Protein AF-A0A7L1HA83-F1 (afdb_monomer_lite)

pLDDT: mean 98.06, std 1.72, range [88.12, 98.88]

Organism: NCBI:txid227226

Structure (mmCIF, N/CA/C/O backbone):
data_AF-A0A7L1HA83-F1
#
_entry.id   AF-A0A7L1HA83-F1
#
loop_
_atom_site.group_PDB
_atom_site.id
_atom_site.type_symbol
_atom_site.label_atom_id
_atom_site.label_alt_id
_atom_site.label_comp_id
_atom_site.label_asym_id
_atom_site.label_entity_id
_atom_site.label_seq_id
_atom_site.pdbx_PDB_ins_code
_atom_site.Cartn_x
_atom_site.Cartn_y
_atom_site.Cartn_z
_atom_site.occupancy
_atom_site.B_iso_or_equiv
_atom_site.auth_seq_id
_atom_site.auth_comp_id
_atom_site.auth_asym_id
_atom_site.auth_atom_id
_atom_site.pdbx_PDB_model_num
ATOM 1 N N . LEU A 1 1 ? -23.829 -0.146 29.098 1.00 88.12 1 LEU A N 1
ATOM 2 C CA . LEU A 1 1 ? -23.382 0.650 27.927 1.00 88.12 1 LEU A CA 1
ATOM 3 C C . LEU A 1 1 ? -21.857 0.708 27.813 1.00 88.12 1 LEU A C 1
ATOM 5 O O . LEU A 1 1 ? -21.358 0.347 26.760 1.00 88.12 1 LEU A O 1
ATOM 9 N N . GLN A 1 2 ? -21.117 1.059 28.874 1.00 94.19 2 GLN A N 1
ATOM 10 C CA . GLN A 1 2 ? -19.644 1.171 28.854 1.00 94.19 2 GLN A CA 1
ATOM 11 C C . GLN A 1 2 ? -18.906 -0.075 28.320 1.00 94.19 2 GLN A C 1
ATOM 13 O O . GLN A 1 2 ? -18.069 0.055 27.437 1.00 94.19 2 GLN A O 1
ATOM 18 N N . VAL A 1 3 ? -19.294 -1.278 28.757 1.00 95.50 3 VAL A N 1
ATOM 19 C CA . VAL A 1 3 ? -18.702 -2.547 28.282 1.00 95.50 3 VAL A CA 1
ATOM 20 C C . VAL A 1 3 ? -18.886 -2.759 26.773 1.00 95.50 3 VAL A C 1
ATOM 22 O O . VAL A 1 3 ? -17.979 -3.219 26.091 1.00 95.50 3 VAL A O 1
ATOM 25 N N . VAL A 1 4 ? -20.049 -2.398 26.222 1.00 97.50 4 VAL A N 1
ATOM 26 C CA . VAL A 1 4 ? -20.321 -2.549 24.781 1.00 97.50 4 VAL A CA 1
ATOM 27 C C . VAL A 1 4 ? -19.445 -1.597 23.968 1.00 97.50 4 VAL A C 1
ATOM 29 O O . VAL A 1 4 ? -18.898 -1.997 22.945 1.00 97.50 4 VAL A O 1
ATOM 32 N N . VAL A 1 5 ? -19.274 -0.360 24.444 1.00 98.06 5 VAL A N 1
ATOM 33 C CA . VAL A 1 5 ? -18.395 0.625 23.800 1.00 98.06 5 VAL A CA 1
ATOM 34 C C . VAL A 1 5 ? -16.955 0.120 23.781 1.00 98.06 5 VAL A C 1
ATOM 36 O O . VAL A 1 5 ? -16.325 0.158 22.733 1.00 98.06 5 VAL A O 1
ATOM 39 N N . GLU A 1 6 ? -16.464 -0.414 24.899 1.00 97.94 6 GLU A N 1
AT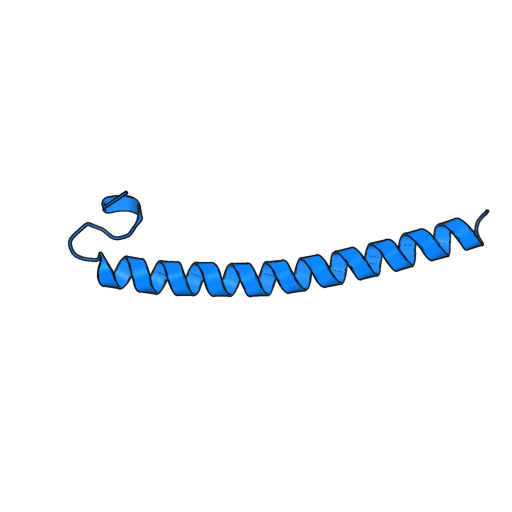OM 40 C CA . GLU A 1 6 ? -15.106 -0.956 25.008 1.00 97.94 6 GLU A CA 1
ATOM 41 C C . GLU A 1 6 ? -14.859 -2.154 24.076 1.00 97.94 6 GLU A C 1
ATOM 43 O O . GLU A 1 6 ? -13.817 -2.237 23.425 1.00 97.94 6 GLU A O 1
ATOM 48 N N . ILE A 1 7 ? -15.832 -3.062 23.951 1.00 98.19 7 ILE A N 1
ATOM 49 C CA . ILE A 1 7 ? -15.728 -4.199 23.025 1.00 98.19 7 ILE A CA 1
ATOM 50 C C . ILE A 1 7 ? -15.632 -3.702 21.580 1.00 98.19 7 ILE A C 1
ATOM 52 O O . ILE A 1 7 ? -14.744 -4.127 20.839 1.00 98.19 7 ILE A O 1
ATOM 56 N N . VAL A 1 8 ? -16.524 -2.791 21.181 1.00 98.25 8 VAL A N 1
ATOM 57 C CA . VAL A 1 8 ? -16.574 -2.283 19.804 1.00 98.25 8 VAL A CA 1
ATOM 58 C C . VAL A 1 8 ? -15.311 -1.495 19.464 1.00 98.25 8 VAL A C 1
ATOM 60 O O . VAL A 1 8 ? -14.748 -1.691 18.386 1.00 98.25 8 VAL A O 1
ATOM 63 N N . THR A 1 9 ? -14.821 -0.637 20.361 1.00 98.44 9 THR A N 1
ATOM 64 C CA . THR A 1 9 ? -13.597 0.139 20.113 1.00 98.44 9 THR A CA 1
ATOM 65 C C . THR A 1 9 ? -12.372 -0.763 20.004 1.00 98.44 9 THR A C 1
ATOM 67 O O . THR A 1 9 ? -11.581 -0.582 19.080 1.00 98.44 9 THR A O 1
ATOM 70 N N . ASN A 1 10 ? -12.240 -1.780 20.862 1.00 98.50 10 ASN A N 1
ATOM 71 C CA . ASN A 1 10 ? -11.124 -2.726 20.810 1.00 98.50 10 ASN A CA 1
ATOM 72 C C . ASN A 1 10 ? -11.148 -3.568 19.519 1.00 98.50 10 ASN A C 1
ATOM 74 O O . ASN A 1 10 ? -10.145 -3.676 18.812 1.00 98.50 10 ASN A O 1
ATOM 78 N N . GLN A 1 11 ? -12.316 -4.096 19.142 1.00 98.62 11 GLN A N 1
ATOM 79 C CA . GLN A 1 11 ? -12.473 -4.830 17.881 1.00 98.62 11 GLN A CA 1
ATOM 80 C C . GLN A 1 11 ? -12.170 -3.953 16.660 1.00 98.62 11 GLN A C 1
ATOM 82 O O . GLN A 1 11 ? -11.496 -4.404 15.732 1.00 98.62 11 GLN A O 1
ATOM 87 N N . THR A 1 12 ? -12.610 -2.692 16.680 1.00 98.62 12 THR A N 1
ATOM 88 C CA . THR A 1 12 ? -12.338 -1.727 15.607 1.00 98.62 12 THR A CA 1
ATOM 89 C C . THR A 1 12 ? -10.846 -1.413 15.515 1.00 98.62 12 THR A C 1
ATOM 91 O O . THR A 1 12 ? -10.286 -1.443 14.421 1.00 98.62 12 THR A O 1
ATOM 94 N N . ALA A 1 13 ? -10.176 -1.182 16.648 1.00 98.75 13 ALA A N 1
A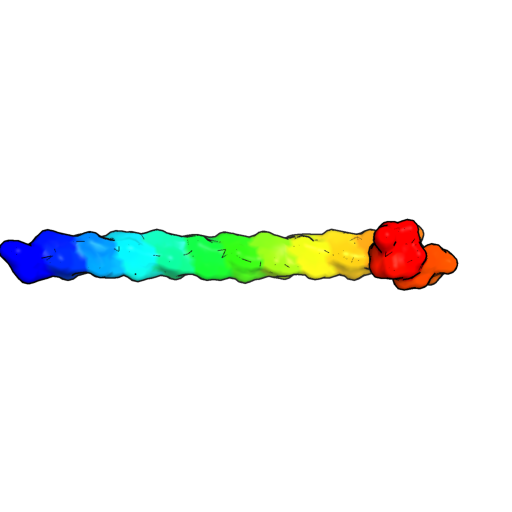TOM 95 C CA . ALA A 1 13 ? -8.735 -0.941 16.693 1.00 98.75 13 ALA A CA 1
ATOM 96 C C . ALA A 1 13 ? -7.949 -2.120 16.101 1.00 98.75 13 ALA A C 1
ATOM 98 O O . ALA A 1 13 ? -7.089 -1.922 15.243 1.00 98.75 13 ALA A O 1
ATOM 99 N N . ARG A 1 14 ? -8.310 -3.355 16.473 1.00 98.81 14 ARG A N 1
ATOM 100 C CA . ARG A 1 14 ? -7.690 -4.567 15.925 1.00 98.81 14 ARG A CA 1
ATOM 101 C C . ARG A 1 14 ? -7.919 -4.715 14.419 1.00 98.81 14 ARG A C 1
ATOM 103 O O . ARG A 1 14 ? -7.008 -5.108 13.695 1.00 98.81 14 ARG A O 1
ATOM 110 N N . ALA A 1 15 ? -9.117 -4.401 13.927 1.00 98.81 15 ALA A N 1
ATOM 111 C CA . ALA A 1 15 ? -9.402 -4.437 12.493 1.00 98.81 15 ALA A CA 1
ATOM 112 C C . ALA A 1 15 ? -8.562 -3.405 11.721 1.00 98.81 15 ALA A C 1
ATOM 114 O O . ALA A 1 15 ? -7.977 -3.738 10.689 1.00 98.81 15 ALA A O 1
ATOM 115 N N . LEU A 1 16 ? -8.448 -2.179 12.241 1.00 98.88 16 LEU A N 1
ATOM 116 C CA . LEU A 1 16 ? -7.620 -1.130 11.642 1.00 98.88 16 LEU A CA 1
ATOM 117 C C . LEU A 1 16 ? -6.133 -1.503 11.624 1.00 98.88 16 LEU A C 1
ATOM 119 O O . LEU A 1 16 ? -5.464 -1.257 10.623 1.00 98.88 16 LEU A O 1
ATOM 123 N N . GLU A 1 17 ? -5.624 -2.144 12.676 1.00 98.88 17 GLU A N 1
ATOM 124 C CA . GLU A 1 17 ? -4.245 -2.642 12.720 1.00 98.88 17 GLU 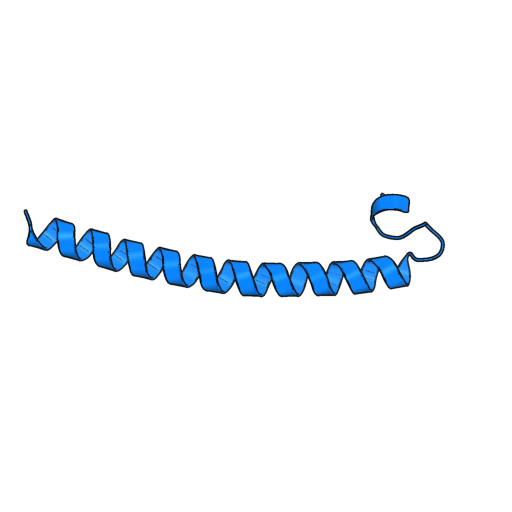A CA 1
ATOM 125 C C . GLU A 1 17 ? -3.978 -3.678 11.614 1.00 98.88 17 GLU A C 1
ATOM 127 O O . GLU A 1 17 ? -2.982 -3.587 10.889 1.00 98.88 17 GLU A O 1
ATOM 132 N N . LEU A 1 18 ? -4.896 -4.633 11.428 1.00 98.88 18 LEU A N 1
ATOM 133 C CA . LEU A 1 18 ? -4.786 -5.638 10.367 1.00 98.88 18 LEU A CA 1
ATOM 134 C C . LEU A 1 18 ? -4.826 -5.001 8.972 1.00 98.88 18 LEU A C 1
ATOM 136 O O . LEU A 1 18 ? -4.014 -5.360 8.115 1.00 98.88 18 LEU A O 1
ATOM 140 N N . ILE A 1 19 ? -5.714 -4.026 8.756 1.00 98.88 19 ILE A N 1
ATOM 141 C CA . ILE A 1 19 ? -5.794 -3.274 7.496 1.00 98.88 19 ILE A CA 1
ATOM 142 C C . ILE A 1 19 ? -4.495 -2.507 7.245 1.00 98.88 19 ILE A C 1
ATOM 144 O O . ILE A 1 19 ? -3.960 -2.564 6.139 1.00 98.88 19 ILE A O 1
ATOM 148 N N . ALA A 1 20 ? -3.950 -1.827 8.254 1.00 98.81 20 ALA A N 1
ATOM 149 C CA . ALA A 1 20 ? -2.707 -1.072 8.122 1.00 98.81 20 ALA A CA 1
ATOM 150 C C . ALA A 1 20 ? -1.528 -1.983 7.747 1.00 98.81 20 ALA A C 1
ATOM 152 O O . ALA A 1 20 ? -0.737 -1.652 6.858 1.00 98.81 20 ALA A O 1
ATOM 153 N N . LYS A 1 21 ? -1.441 -3.166 8.369 1.00 98.81 21 LYS A N 1
ATOM 154 C CA . LYS A 1 21 ? -0.424 -4.169 8.039 1.00 98.81 21 LYS A CA 1
ATOM 155 C C . LYS A 1 21 ? -0.567 -4.656 6.598 1.00 98.81 21 LYS A C 1
ATOM 157 O O . LYS A 1 21 ? 0.422 -4.662 5.863 1.00 98.81 21 LYS A O 1
ATOM 162 N N . GLN A 1 22 ? -1.784 -5.010 6.184 1.00 98.81 22 GLN A N 1
ATOM 163 C CA . GLN A 1 22 ? -2.055 -5.459 4.819 1.00 98.81 22 GLN A CA 1
ATOM 164 C C . GLN A 1 22 ? -1.729 -4.367 3.796 1.00 98.81 22 GLN A C 1
ATOM 166 O O . GLN A 1 22 ? -1.067 -4.636 2.797 1.00 98.81 22 GLN A O 1
ATOM 171 N N . LEU A 1 23 ? -2.135 -3.123 4.060 1.00 98.88 23 LEU A N 1
ATOM 172 C CA . LEU A 1 23 ? -1.881 -1.992 3.175 1.00 98.88 23 LEU A CA 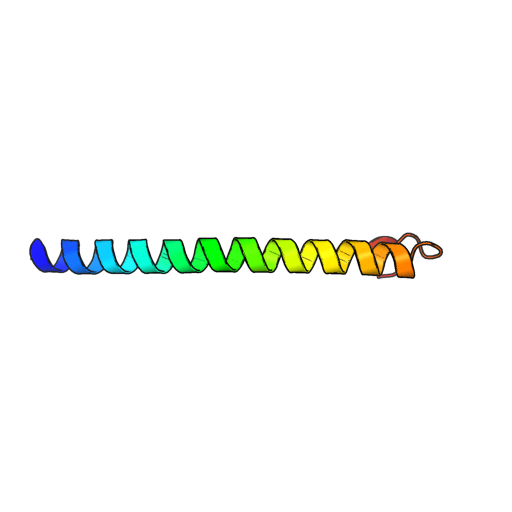1
ATOM 173 C C . LEU A 1 23 ? -0.380 -1.737 3.007 1.00 98.88 23 LEU A C 1
ATOM 175 O O . LEU A 1 23 ? 0.073 -1.483 1.893 1.00 98.88 23 LEU A O 1
ATOM 179 N N . SER A 1 24 ? 0.400 -1.849 4.085 1.00 98.75 24 SER A N 1
ATOM 180 C CA . SER A 1 24 ? 1.859 -1.714 4.031 1.00 98.75 24 SER A CA 1
ATOM 181 C C . SER A 1 24 ? 2.502 -2.789 3.144 1.00 98.75 24 SER A C 1
ATOM 183 O O . SER A 1 24 ? 3.295 -2.473 2.255 1.00 98.75 24 SER A O 1
ATOM 185 N N . GLN A 1 25 ? 2.098 -4.052 3.313 1.00 98.69 25 GLN A N 1
ATOM 186 C CA . GLN A 1 25 ? 2.589 -5.168 2.496 1.00 98.69 25 GLN A CA 1
ATOM 187 C C . GLN A 1 25 ? 2.204 -5.008 1.021 1.00 98.69 25 GLN A C 1
ATOM 189 O O . GLN A 1 25 ? 3.046 -5.148 0.134 1.00 98.69 25 GLN A O 1
ATOM 194 N N . THR A 1 26 ? 0.948 -4.654 0.751 1.00 98.75 26 THR A N 1
ATOM 195 C CA . THR A 1 26 ? 0.458 -4.418 -0.609 1.00 98.75 26 THR A CA 1
ATOM 196 C C . THR A 1 26 ? 1.173 -3.235 -1.261 1.00 98.75 26 THR A C 1
ATOM 198 O O . THR A 1 26 ? 1.571 -3.331 -2.419 1.00 98.75 26 THR A O 1
ATOM 201 N N . ARG A 1 27 ? 1.415 -2.143 -0.525 1.00 98.75 27 ARG A N 1
ATOM 202 C CA . ARG A 1 27 ? 2.180 -0.992 -1.025 1.00 98.75 27 ARG A CA 1
ATOM 203 C C . ARG A 1 27 ? 3.600 -1.390 -1.425 1.00 98.75 27 ARG A C 1
ATOM 205 O O . ARG A 1 27 ? 4.057 -0.982 -2.490 1.00 98.75 27 ARG A O 1
ATOM 212 N N . ALA A 1 28 ? 4.280 -2.192 -0.606 1.00 98.69 28 ALA A N 1
ATOM 213 C CA . ALA A 1 28 ? 5.622 -2.677 -0.919 1.00 98.69 28 ALA A CA 1
ATOM 214 C C . ALA A 1 28 ? 5.639 -3.518 -2.207 1.00 98.69 28 ALA A C 1
ATOM 216 O O . ALA A 1 28 ? 6.466 -3.271 -3.084 1.00 98.69 28 ALA A O 1
ATOM 217 N N . ALA A 1 29 ? 4.684 -4.441 -2.364 1.00 98.69 29 ALA A N 1
ATOM 218 C CA . ALA A 1 29 ? 4.554 -5.251 -3.576 1.00 98.69 29 ALA A CA 1
ATOM 219 C C . ALA A 1 29 ? 4.265 -4.395 -4.824 1.00 98.69 29 ALA A C 1
ATOM 221 O O . ALA A 1 29 ? 4.874 -4.599 -5.872 1.00 98.69 29 ALA A O 1
ATOM 222 N N . ILE A 1 30 ? 3.388 -3.390 -4.712 1.00 98.75 30 ILE A N 1
ATOM 223 C CA . ILE A 1 30 ? 3.095 -2.461 -5.814 1.00 98.75 30 ILE A CA 1
ATOM 224 C C . ILE A 1 30 ? 4.352 -1.687 -6.226 1.00 98.75 30 ILE A C 1
ATOM 226 O O . ILE A 1 30 ? 4.612 -1.561 -7.421 1.00 98.75 30 ILE A O 1
ATOM 230 N N . TYR A 1 31 ? 5.150 -1.193 -5.275 1.00 98.56 31 TYR A N 1
ATOM 231 C CA . TYR A 1 31 ? 6.392 -0.493 -5.613 1.00 98.56 31 TYR A CA 1
ATOM 232 C C . TYR A 1 31 ? 7.432 -1.410 -6.255 1.00 98.56 31 TYR A C 1
ATOM 234 O O . TYR A 1 31 ? 8.080 -0.993 -7.211 1.00 98.56 31 TYR A O 1
ATOM 242 N N . GLN A 1 32 ? 7.564 -2.655 -5.796 1.00 98.75 32 GLN A N 1
ATOM 243 C CA . GLN A 1 32 ? 8.438 -3.631 -6.452 1.00 98.75 32 GLN A CA 1
ATOM 244 C C . GLN A 1 32 ? 8.000 -3.896 -7.896 1.00 98.75 32 GLN A C 1
ATOM 246 O O . GLN A 1 32 ? 8.827 -3.851 -8.805 1.00 98.75 32 GLN A O 1
ATOM 251 N N . ASN A 1 33 ? 6.697 -4.078 -8.124 1.00 98.44 33 ASN A N 1
ATOM 252 C CA . ASN A 1 33 ? 6.154 -4.243 -9.470 1.00 98.44 33 ASN A CA 1
ATOM 253 C C . ASN A 1 33 ? 6.401 -3.003 -10.332 1.00 98.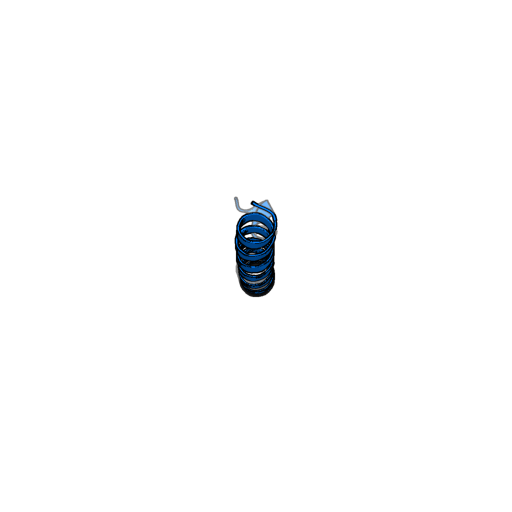44 33 ASN A C 1
ATOM 255 O O . ASN A 1 33 ? 6.773 -3.137 -11.493 1.00 98.44 33 ASN A O 1
ATOM 259 N N . ARG A 1 34 ? 6.233 -1.796 -9.775 1.00 98.50 34 ARG A N 1
ATOM 260 C CA . ARG A 1 34 ? 6.526 -0.553 -10.495 1.00 98.50 34 ARG A CA 1
ATOM 261 C C . ARG A 1 34 ? 7.986 -0.497 -10.930 1.00 98.50 34 ARG A C 1
ATOM 263 O O . ARG A 1 34 ? 8.228 -0.260 -12.102 1.00 98.50 34 ARG A O 1
ATOM 270 N N . LEU A 1 35 ? 8.931 -0.771 -10.034 1.00 98.62 35 LEU A N 1
ATOM 271 C CA . LEU A 1 35 ? 10.356 -0.766 -10.374 1.00 98.62 35 LEU A CA 1
ATOM 272 C C . LEU A 1 35 ? 10.691 -1.778 -11.476 1.00 98.62 35 LEU A C 1
ATOM 274 O O . LEU A 1 35 ? 11.430 -1.456 -12.402 1.00 98.62 35 LEU A O 1
ATOM 278 N N . ALA A 1 36 ? 10.123 -2.985 -11.403 1.00 98.69 36 ALA A N 1
ATOM 279 C CA . ALA A 1 36 ? 10.306 -3.994 -12.441 1.00 98.69 36 ALA A CA 1
ATOM 280 C C . ALA A 1 36 ? 9.740 -3.530 -13.794 1.00 98.69 36 ALA A C 1
ATOM 282 O O . ALA A 1 36 ? 10.389 -3.698 -14.823 1.00 98.69 36 ALA A O 1
ATOM 283 N N . LEU A 1 37 ? 8.557 -2.913 -13.797 1.00 98.69 37 LEU A N 1
ATOM 284 C CA . LEU A 1 37 ? 7.956 -2.367 -15.012 1.00 98.69 37 LEU A CA 1
ATOM 285 C C . LEU A 1 37 ? 8.748 -1.178 -15.566 1.00 98.69 37 LEU A C 1
ATOM 287 O O . LEU A 1 37 ? 8.949 -1.119 -16.772 1.00 98.69 37 LEU A O 1
ATOM 291 N N . ASP A 1 38 ? 9.233 -0.268 -14.720 1.00 98.75 38 ASP A N 1
ATOM 292 C CA . ASP A 1 38 ? 10.065 0.862 -15.153 1.00 98.75 38 ASP A CA 1
ATOM 293 C C . ASP A 1 38 ? 11.376 0.381 -15.789 1.00 98.75 38 ASP A C 1
ATOM 295 O O . ASP A 1 38 ? 11.824 0.962 -16.771 1.00 98.75 38 ASP A O 1
ATOM 299 N N . TYR A 1 39 ? 11.958 -0.715 -15.287 1.00 98.50 39 TYR A N 1
ATOM 300 C CA . TYR A 1 39 ? 13.117 -1.351 -15.915 1.00 98.50 39 TYR A CA 1
ATOM 301 C C . TYR A 1 39 ? 12.782 -1.937 -17.293 1.00 98.50 39 TYR A C 1
ATOM 303 O O . TYR A 1 39 ? 13.505 -1.697 -18.257 1.00 98.50 39 TYR A O 1
ATOM 311 N N . LEU A 1 40 ? 11.679 -2.685 -17.402 1.00 98.62 40 LEU A N 1
ATOM 312 C CA . LEU A 1 40 ? 11.245 -3.277 -18.673 1.00 98.62 40 LEU A CA 1
ATOM 313 C C . LEU A 1 40 ? 10.860 -2.226 -19.722 1.00 98.62 40 LEU A C 1
ATOM 315 O O . LEU A 1 40 ? 10.914 -2.524 -20.910 1.00 98.62 40 LEU A O 1
ATOM 319 N N . LEU A 1 41 ? 10.461 -1.031 -19.283 1.00 98.56 41 LEU A N 1
ATOM 320 C CA . LEU A 1 41 ? 10.010 0.077 -20.125 1.00 98.56 41 LEU A CA 1
ATOM 321 C C . LEU A 1 41 ? 11.026 1.224 -20.190 1.00 98.56 41 LEU A C 1
ATOM 323 O O . LEU A 1 41 ? 10.657 2.371 -20.440 1.00 98.56 41 LEU A O 1
ATOM 327 N N . ALA A 1 42 ? 12.297 0.952 -19.886 1.00 98.38 42 ALA A N 1
ATOM 328 C CA . ALA A 1 42 ? 13.303 1.998 -19.742 1.00 98.38 42 ALA A CA 1
ATOM 329 C C . ALA A 1 42 ? 13.485 2.827 -21.028 1.00 98.38 42 ALA A C 1
ATOM 331 O O . ALA A 1 42 ? 13.699 4.036 -20.947 1.00 98.38 42 ALA A O 1
ATOM 332 N N . GLU A 1 43 ? 13.350 2.206 -22.204 1.00 98.50 43 GLU A N 1
ATOM 333 C CA . GLU A 1 43 ? 13.454 2.896 -23.497 1.00 98.50 43 GLU A CA 1
ATOM 334 C C . GLU A 1 43 ? 12.243 3.793 -23.788 1.00 98.50 43 GLU A C 1
ATOM 336 O O . GLU A 1 43 ? 12.376 4.808 -24.470 1.00 98.50 43 GLU A O 1
ATOM 341 N N . GLU A 1 44 ? 11.077 3.479 -23.222 1.00 98.56 44 GLU A N 1
ATOM 342 C CA . GLU A 1 44 ? 9.867 4.301 -23.315 1.00 98.56 44 GLU A CA 1
ATOM 343 C C . GLU A 1 44 ? 9.732 5.326 -22.173 1.00 98.56 44 GLU A C 1
ATOM 345 O O . GLU A 1 44 ? 8.686 5.955 -22.024 1.00 98.56 44 GLU A O 1
ATOM 350 N N . GLY A 1 45 ? 10.773 5.517 -21.355 1.00 97.88 45 GLY A N 1
ATOM 351 C CA . GLY A 1 45 ? 10.749 6.453 -20.225 1.00 97.88 45 GLY A CA 1
ATOM 352 C C . GLY A 1 45 ? 10.043 5.911 -18.975 1.00 97.88 45 GLY A C 1
ATOM 353 O O . GLY A 1 45 ? 9.592 6.687 -18.130 1.00 97.88 45 GLY A O 1
ATOM 354 N N . GLY A 1 46 ? 9.942 4.588 -18.844 1.00 98.25 46 GLY A N 1
ATOM 355 C CA . GLY A 1 46 ? 9.268 3.909 -17.741 1.00 98.25 46 GLY A CA 1
ATOM 356 C C . GLY A 1 46 ? 7.745 3.907 -17.881 1.00 98.25 46 GLY A C 1
ATOM 357 O O . GLY A 1 46 ? 7.176 4.301 -18.900 1.00 98.25 46 GLY A O 1
ATOM 358 N N . VAL A 1 47 ? 7.053 3.474 -16.826 1.00 98.19 47 VAL A N 1
ATOM 359 C CA . VAL A 1 47 ? 5.588 3.350 -16.810 1.00 98.19 47 VAL A CA 1
ATOM 360 C C . VAL A 1 47 ? 4.904 4.682 -17.122 1.00 98.19 47 VAL A C 1
ATOM 362 O O . VAL A 1 47 ? 3.961 4.680 -17.900 1.00 98.19 47 VAL A O 1
ATOM 365 N N . CYS A 1 48 ? 5.378 5.801 -16.560 1.00 96.94 48 CYS A N 1
ATOM 366 C CA . CYS A 1 48 ? 4.780 7.127 -16.790 1.00 96.94 48 CYS A CA 1
ATOM 367 C C . CYS A 1 48 ? 5.165 7.764 -18.136 1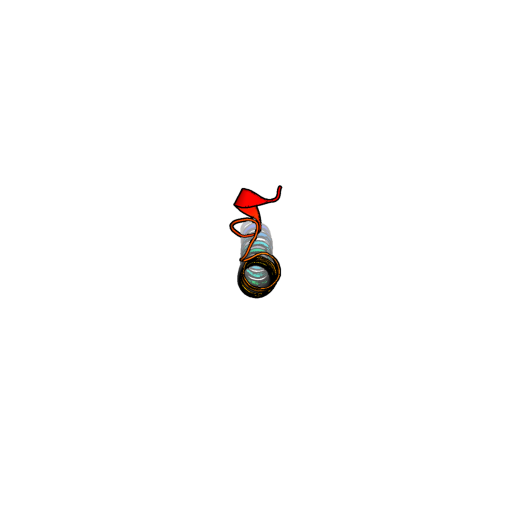.00 96.94 48 CYS A C 1
ATOM 369 O O . CYS A 1 48 ? 4.543 8.741 -18.536 1.00 96.94 48 CYS A O 1
ATOM 371 N N . GLY A 1 49 ? 6.229 7.287 -18.790 1.00 97.69 49 GLY A N 1
ATOM 372 C CA . GLY A 1 49 ? 6.584 7.729 -20.141 1.00 97.69 49 GLY A CA 1
ATOM 373 C C . GLY A 1 49 ? 5.766 7.001 -21.208 1.00 97.69 49 GLY A C 1
ATOM 374 O O . GLY A 1 49 ? 5.385 7.597 -22.214 1.00 97.69 49 GLY A O 1
ATOM 375 N N . LYS A 1 50 ? 5.451 5.723 -20.956 1.00 97.50 50 LYS A N 1
ATOM 376 C CA . LYS A 1 50 ? 4.702 4.866 -21.880 1.00 97.50 50 LYS A CA 1
ATOM 377 C C . LYS A 1 50 ? 3.180 5.011 -21.798 1.00 97.50 50 LYS A C 1
ATOM 379 O O . LYS A 1 50 ? 2.524 4.901 -22.835 1.00 97.50 50 LYS A O 1
ATOM 384 N N . PHE A 1 51 ? 2.628 5.167 -20.595 1.00 94.44 51 PHE A N 1
ATOM 385 C CA . PHE A 1 51 ? 1.185 5.194 -20.323 1.00 94.44 51 PHE A CA 1
ATOM 386 C C . PHE A 1 51 ? 0.769 6.516 -19.684 1.00 94.44 51 PHE A C 1
ATOM 388 O O . PHE A 1 51 ? -0.310 7.018 -20.069 1.00 94.44 51 PHE A O 1
#

Sequence (51 aa):
LQVVVEIVTNQTARALELIAKQLSQTRAAIYQNRLALDYLLAEEGGVCGKF

Secondary structure (DSSP, 8-state):
-HHHHHHHHHHHHHHHHHHHHHHHHHHHHHHHHHHHHHHHTGGGTSHHHH-

Foldseek 3Di:
DVVVVVVVVVVVVVVVVVVVVVVVVVVVVVVVVQVVQQVVCVVQNGPVSPD

Radius of gyration: 19.85 Å; chains: 1; bounding box: 37×13×52 Å

InterPro domains:
  IPR018154 TLV/ENV coat polyprotein [PTHR10424] (5-48)